Protein AF-A0A6H1ZN27-F1 (afdb_monomer_lite)

Sequence (177 aa):
MANDGHIIIKGGKDEDADKKPKKKDIVRFFTAVDKGSSRPAFCLPSQIERYREDVGKMEKAIEMGQVQPERKLAFEQKYKQKKGRLDQLEENQDNAKKIISSDPDYWSKRREELAGEIRAATPSRRDIKKRHVNPHKIIRMEKDGLERKKQEYIIISRAMKTAGHDVDSDISFLERD

Secondary structure (DSSP, 8-state):
--------------TTTT-------GGGG--TTTTT-SS-GGG-HHHHHHHHHHHHHHHHHHHTT-S-HHHHHHHHHHHHHHHHHHHHHHHHHHHHHHHHHH-HHHHHHHHHHHHHHHHHHSPPHHHHHTT-S-HHHHHHHIIIIIHHHHHHHHHHHHHHHHTT-------SSS---

Foldseek 3Di:
DDDPDDDPPPPPPPVPPPPPPPPPDLQQLDDPVCRPPLAQCLLPVVVLVVLVVVLVVLVVCLVVVVDDPVCNVVSVVVSVVSVVVSVVSVVSLVSLLVSCVVPVPVLVVLLVVLLVVLVVLDDAPVCVVVVVDDPVSNVVSCVVCSVVSLSSNLSSQSSCVSNVHPGDNDCPSNHDD

pLDDT: mean 78.8, std 16.02, range [34.38, 92.94]

Radius of gyration: 25.35 Å; chains: 1; bounding box: 69×59×86 Å

Organism: NCBI:txid1070528

Structure (mmCIF, N/CA/C/O backbone):
data_AF-A0A6H1ZN27-F1
#
_entry.id   AF-A0A6H1ZN27-F1
#
loop_
_atom_site.group_PDB
_atom_site.id
_atom_site.type_symbol
_atom_site.label_atom_id
_atom_site.label_alt_id
_atom_site.label_comp_id
_atom_site.label_asym_id
_atom_site.label_entity_id
_atom_site.label_seq_id
_atom_site.pdbx_PDB_ins_code
_atom_site.Cartn_x
_atom_site.Cartn_y
_atom_site.Cartn_z
_atom_site.occupancy
_atom_site.B_iso_or_equiv
_atom_site.auth_seq_id
_atom_site.auth_comp_id
_atom_site.auth_asym_id
_atom_site.auth_atom_id
_atom_site.pdbx_PDB_model_num
ATOM 1 N N . MET A 1 1 ? -38.678 43.316 -50.541 1.00 45.50 1 MET A N 1
ATOM 2 C CA . MET A 1 1 ? -38.469 41.874 -50.300 1.00 45.50 1 MET A CA 1
ATOM 3 C C . MET A 1 1 ? -36.977 41.604 -50.332 1.00 45.50 1 MET A C 1
ATOM 5 O O . MET A 1 1 ? -36.397 41.818 -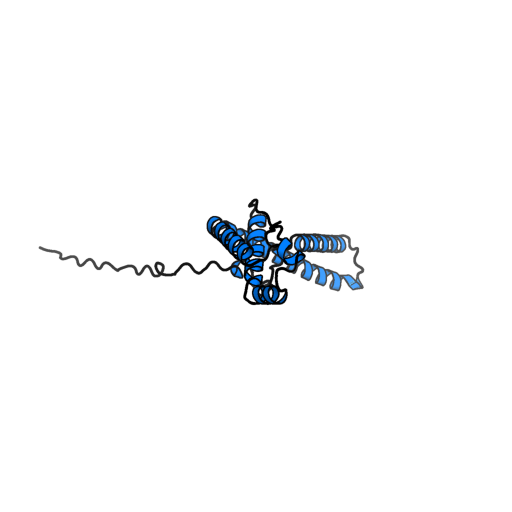51.384 1.00 45.50 1 MET A O 1
ATOM 9 N N . ALA A 1 2 ? -36.395 41.230 -49.189 1.00 42.56 2 ALA A N 1
ATOM 10 C CA . ALA A 1 2 ? -35.218 40.365 -49.008 1.00 42.56 2 ALA A CA 1
ATOM 11 C C . ALA A 1 2 ? -34.739 40.548 -47.555 1.00 42.56 2 ALA A C 1
ATOM 13 O O . ALA A 1 2 ? -34.205 41.594 -47.198 1.00 42.56 2 ALA A O 1
ATOM 14 N N . ASN A 1 3 ? -35.029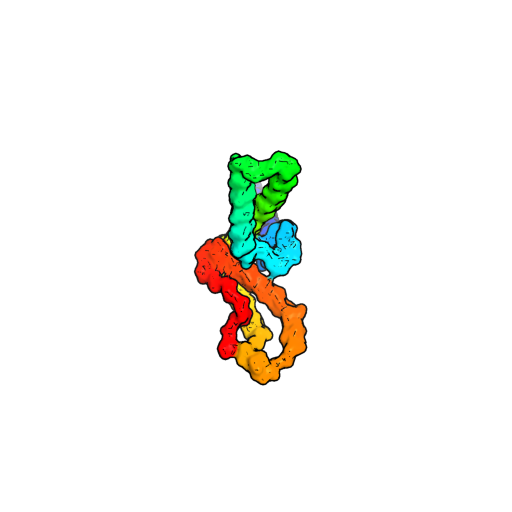 39.558 -46.708 1.00 39.94 3 ASN A N 1
ATOM 15 C CA . ASN A 1 3 ? -34.461 39.427 -45.369 1.00 39.94 3 ASN A CA 1
ATOM 16 C C . ASN A 1 3 ? -33.047 38.861 -45.522 1.00 39.94 3 ASN A C 1
ATOM 18 O O . ASN A 1 3 ? -32.922 37.671 -45.803 1.00 39.94 3 ASN A O 1
ATOM 22 N N . ASP A 1 4 ? -32.009 39.665 -45.304 1.00 40.91 4 ASP A N 1
ATOM 23 C CA . ASP A 1 4 ? -30.647 39.142 -45.160 1.00 40.91 4 ASP A CA 1
ATOM 24 C C . ASP A 1 4 ? -30.385 38.827 -43.686 1.00 40.91 4 ASP A C 1
ATOM 26 O O . ASP A 1 4 ? -29.910 39.643 -42.893 1.00 40.91 4 ASP A O 1
ATOM 30 N N . GLY A 1 5 ? -30.780 37.612 -43.302 1.00 37.88 5 GLY A N 1
ATOM 31 C CA . GLY A 1 5 ? -30.532 37.051 -41.983 1.00 37.88 5 GLY A CA 1
ATOM 32 C C . GLY A 1 5 ? -29.034 36.899 -41.734 1.00 37.88 5 GLY A C 1
ATOM 33 O O . GLY A 1 5 ? -28.388 36.008 -42.276 1.00 37.88 5 GLY A O 1
ATOM 34 N N . HIS A 1 6 ? -28.480 37.750 -40.877 1.00 39.72 6 HIS A N 1
ATOM 35 C CA . HIS A 1 6 ? -27.146 37.546 -40.326 1.00 39.72 6 HIS A CA 1
ATOM 36 C C . HIS A 1 6 ? -27.198 36.425 -39.282 1.00 39.72 6 HIS A C 1
ATOM 38 O O . HIS A 1 6 ? -27.631 36.627 -38.147 1.00 39.72 6 HIS A O 1
ATOM 44 N N . ILE A 1 7 ? -26.750 35.228 -39.663 1.00 45.47 7 ILE A N 1
ATOM 45 C CA . ILE A 1 7 ? -26.486 34.139 -38.721 1.00 45.47 7 ILE A CA 1
ATOM 46 C C . ILE A 1 7 ? -25.132 34.423 -38.066 1.00 45.47 7 ILE A C 1
ATOM 48 O O . ILE A 1 7 ? -24.077 34.181 -38.647 1.00 45.47 7 ILE A O 1
ATOM 52 N N . ILE A 1 8 ? -25.154 34.930 -36.834 1.00 49.16 8 ILE A N 1
ATOM 53 C CA . ILE A 1 8 ? -23.968 34.949 -35.975 1.00 49.16 8 ILE A CA 1
ATOM 54 C C . ILE A 1 8 ? -23.807 33.534 -35.422 1.00 49.16 8 ILE A C 1
ATOM 56 O O . ILE A 1 8 ? -24.457 33.155 -34.447 1.00 49.16 8 ILE A O 1
ATOM 60 N N . ILE A 1 9 ? -22.933 32.740 -36.039 1.00 48.06 9 ILE A N 1
ATOM 61 C CA . ILE A 1 9 ? -22.448 31.506 -35.422 1.00 48.06 9 ILE A CA 1
ATOM 62 C C . ILE A 1 9 ? -21.536 31.945 -34.274 1.00 48.06 9 ILE A C 1
ATOM 64 O O . ILE A 1 9 ? -20.373 32.288 -34.480 1.00 48.06 9 ILE A O 1
ATOM 68 N N . LYS A 1 10 ? -22.074 31.978 -33.048 1.00 41.38 10 LYS A N 1
ATOM 69 C CA . LYS A 1 10 ? -21.245 31.958 -31.840 1.00 41.38 10 LYS A CA 1
ATOM 70 C C . LYS A 1 10 ? -20.442 30.665 -31.909 1.00 41.38 10 LYS A C 1
ATOM 72 O O . LYS A 1 10 ? -20.968 29.602 -31.595 1.00 41.38 10 LYS A O 1
ATOM 77 N N . GLY A 1 11 ? -19.192 30.763 -32.353 1.00 36.81 11 GLY A N 1
ATOM 78 C CA . GLY A 1 11 ? -18.205 29.719 -32.141 1.00 36.81 11 GLY A CA 1
ATOM 79 C C . GLY A 1 11 ? -18.158 29.457 -30.644 1.00 36.81 11 GLY A C 1
ATOM 80 O O . GLY A 1 11 ? -17.644 30.280 -29.884 1.00 36.81 11 GLY A O 1
ATOM 81 N N . GLY A 1 12 ? -18.789 28.362 -30.226 1.00 34.38 12 GLY A N 1
ATOM 82 C CA . GLY A 1 12 ? -18.615 27.817 -28.897 1.00 34.38 12 GLY A CA 1
ATOM 83 C C . GLY A 1 12 ? -17.125 27.594 -28.731 1.00 34.38 12 GLY A C 1
ATOM 84 O O . GLY A 1 12 ? -16.524 26.800 -29.450 1.00 34.38 12 GLY A O 1
ATOM 85 N N . LYS A 1 13 ? -16.507 28.368 -27.843 1.00 38.50 13 LYS A N 1
ATOM 86 C CA . LYS A 1 13 ? -15.212 27.991 -27.308 1.00 38.50 13 LYS A CA 1
ATOM 87 C C . LYS A 1 13 ? -15.465 26.723 -26.506 1.00 38.50 13 LYS A C 1
ATOM 89 O O . LYS A 1 13 ? -15.884 26.799 -25.355 1.00 38.50 13 LYS A O 1
ATOM 94 N N . ASP A 1 14 ? -15.243 25.575 -27.130 1.00 39.16 14 ASP A N 1
ATOM 95 C CA . ASP A 1 14 ? -14.951 24.348 -26.405 1.00 39.16 14 ASP A CA 1
ATOM 96 C C . ASP A 1 14 ? -13.613 24.575 -25.684 1.00 39.16 14 ASP A C 1
ATOM 98 O O . 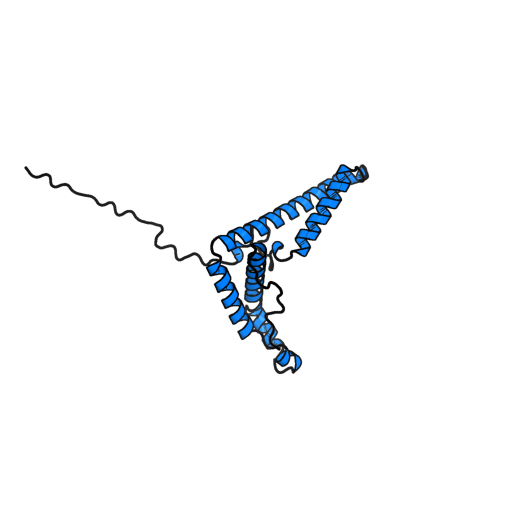ASP A 1 14 ? -12.539 24.239 -26.178 1.00 39.16 14 ASP A O 1
ATOM 102 N N . GLU A 1 15 ? -13.668 25.202 -24.505 1.00 41.62 15 GLU A N 1
ATOM 103 C CA . GLU A 1 15 ? -12.515 25.442 -23.619 1.00 41.62 15 GLU A CA 1
ATOM 104 C C . GLU A 1 15 ? -11.931 24.141 -23.024 1.00 41.62 15 GLU A C 1
ATOM 106 O O . GLU A 1 15 ? -11.044 24.175 -22.167 1.00 41.62 15 GLU A O 1
ATOM 111 N N . ASP A 1 16 ? -12.378 22.976 -23.498 1.00 42.47 16 ASP A N 1
ATOM 112 C CA . ASP A 1 16 ? -11.990 21.666 -22.981 1.00 42.47 16 ASP A CA 1
ATOM 113 C C . ASP A 1 16 ? -11.245 20.768 -23.984 1.00 42.47 16 ASP A C 1
ATOM 115 O O . ASP A 1 16 ? -10.815 19.679 -23.606 1.00 42.47 16 ASP A O 1
ATOM 119 N N . ALA A 1 17 ? -10.994 21.219 -25.219 1.00 39.78 17 ALA A N 1
ATOM 120 C CA . ALA A 1 17 ? -10.330 20.390 -26.236 1.00 39.78 17 ALA A CA 1
ATOM 121 C C . ALA A 1 17 ? -8.789 20.325 -26.125 1.00 39.78 17 ALA A C 1
ATOM 123 O O . ALA A 1 17 ? -8.177 19.438 -26.715 1.00 39.78 17 ALA A O 1
ATOM 124 N N . ASP A 1 18 ? -8.151 21.208 -25.344 1.00 38.69 18 ASP A N 1
ATOM 125 C CA . ASP A 1 18 ? -6.680 21.354 -25.321 1.00 38.69 18 ASP A CA 1
ATOM 126 C C . ASP A 1 18 ? -6.023 21.050 -23.962 1.00 38.69 18 ASP A C 1
ATOM 128 O O . ASP A 1 18 ? -4.845 21.334 -23.711 1.00 38.69 18 ASP A O 1
ATOM 132 N N . LYS A 1 19 ? -6.758 20.413 -23.043 1.00 44.16 19 LYS A N 1
ATOM 133 C CA . LYS A 1 19 ? -6.135 19.843 -21.845 1.00 44.16 19 LYS A CA 1
ATOM 134 C C . LYS A 1 19 ? -5.443 18.549 -22.252 1.00 44.16 19 LYS A C 1
ATOM 136 O O . LYS A 1 19 ? -6.037 17.476 -22.162 1.00 44.16 19 LYS A O 1
ATOM 141 N N . LYS A 1 20 ? -4.162 18.648 -22.648 1.00 38.97 20 LYS A N 1
ATOM 142 C CA . LYS A 1 20 ? -3.237 17.498 -22.709 1.00 38.97 20 LYS A CA 1
ATOM 143 C C . LYS A 1 20 ? -3.572 16.566 -21.542 1.00 38.97 20 LYS A C 1
ATOM 145 O O . LYS A 1 20 ? -3.641 17.074 -20.414 1.00 38.97 20 LYS A O 1
ATOM 150 N N . PRO A 1 21 ? -3.800 15.258 -21.769 1.00 42.81 21 PRO A N 1
ATOM 151 C CA . PRO A 1 21 ? -4.231 14.359 -20.710 1.00 42.81 21 PRO A CA 1
ATOM 152 C C . PRO A 1 21 ? -3.256 14.514 -19.549 1.00 42.81 21 PRO A C 1
ATOM 154 O O . PRO A 1 21 ? -2.063 14.237 -19.690 1.00 42.81 21 PRO A O 1
ATOM 157 N N . LYS A 1 22 ? -3.742 15.061 -18.421 1.00 54.84 22 LYS A N 1
ATOM 158 C CA . LYS A 1 22 ? -2.919 15.250 -17.223 1.00 54.84 22 LYS A CA 1
ATOM 159 C C . LYS A 1 22 ? -2.330 13.885 -16.923 1.00 54.84 22 LYS A C 1
ATOM 161 O O . LYS A 1 22 ? -3.113 12.987 -16.595 1.00 54.84 22 LYS A O 1
ATOM 166 N N . LYS A 1 23 ? -1.002 13.737 -17.064 1.00 55.12 23 LYS A N 1
ATOM 167 C CA . LYS A 1 23 ? -0.293 12.474 -16.818 1.00 55.12 23 LYS A CA 1
ATOM 168 C C . LYS A 1 23 ? -0.897 11.840 -15.568 1.00 55.12 23 LYS A C 1
ATOM 170 O O . LYS A 1 23 ? -1.008 12.487 -14.520 1.00 55.12 23 LYS A O 1
ATOM 175 N N . LYS A 1 24 ? -1.436 10.634 -15.730 1.00 64.88 24 LYS A N 1
ATOM 176 C CA . LYS A 1 24 ? -1.990 9.872 -14.616 1.00 64.88 24 LYS A CA 1
ATOM 177 C C . LYS A 1 24 ? -0.788 9.458 -13.776 1.00 64.88 24 LYS A C 1
ATOM 179 O O . LYS A 1 24 ? -0.010 8.607 -14.187 1.00 64.88 24 LYS A O 1
ATOM 184 N N . ASP A 1 25 ? -0.593 10.187 -12.685 1.00 74.25 25 ASP A N 1
ATOM 185 C CA . ASP A 1 25 ? 0.526 10.037 -11.761 1.00 74.25 25 ASP A CA 1
ATOM 186 C C . ASP A 1 25 ? 0.112 9.122 -10.608 1.00 74.25 25 ASP A C 1
ATOM 188 O O . ASP A 1 25 ? -1.038 9.162 -10.156 1.00 74.25 25 ASP A O 1
ATOM 192 N N . ILE A 1 26 ? 1.053 8.331 -10.101 1.00 77.25 26 ILE A N 1
ATOM 193 C CA . ILE A 1 26 ? 0.839 7.484 -8.933 1.00 77.25 26 ILE A CA 1
ATOM 194 C C . ILE A 1 26 ? 0.517 8.266 -7.668 1.00 77.25 26 ILE A C 1
ATOM 196 O O . ILE A 1 26 ? -0.103 7.719 -6.762 1.00 77.25 26 ILE A O 1
ATOM 200 N N . VAL A 1 27 ? 0.841 9.561 -7.618 1.00 80.38 27 VAL A N 1
ATOM 201 C CA . VAL A 1 27 ? 0.418 10.444 -6.521 1.00 80.38 27 VAL A CA 1
ATOM 202 C C . VAL A 1 27 ? -1.109 10.427 -6.337 1.00 80.38 27 VAL A C 1
ATOM 204 O O . VAL A 1 27 ? -1.592 10.643 -5.229 1.00 80.38 27 VAL A O 1
ATOM 207 N N . ARG A 1 28 ? -1.886 10.094 -7.380 1.00 80.50 28 ARG A N 1
ATOM 208 C CA . ARG A 1 28 ? -3.350 9.960 -7.286 1.00 80.50 28 ARG A CA 1
ATOM 209 C C . ARG A 1 28 ? -3.794 8.835 -6.349 1.00 80.50 28 ARG A C 1
ATOM 211 O O . ARG A 1 28 ? -4.852 8.967 -5.743 1.00 80.50 28 ARG A O 1
ATOM 218 N N . PHE A 1 29 ? -2.997 7.775 -6.186 1.00 79.88 29 PHE A N 1
ATOM 219 C CA . PHE A 1 29 ? -3.303 6.680 -5.255 1.00 79.88 29 PHE A CA 1
ATOM 220 C C . PHE A 1 29 ? -3.259 7.121 -3.786 1.00 79.88 29 PHE A C 1
ATOM 222 O O . PHE A 1 29 ? -3.803 6.434 -2.925 1.00 79.88 29 PHE A O 1
ATOM 229 N N . PHE A 1 30 ? -2.637 8.264 -3.492 1.00 78.75 30 PHE A N 1
ATOM 230 C CA . PHE A 1 30 ? -2.482 8.781 -2.142 1.00 78.75 30 PHE A CA 1
ATOM 231 C C . PHE A 1 30 ? -3.560 9.819 -1.831 1.00 78.75 30 PHE A C 1
ATOM 233 O O . PHE A 1 30 ? -3.672 10.854 -2.496 1.00 78.75 30 PHE A O 1
ATOM 240 N N . THR A 1 31 ? -4.309 9.592 -0.757 1.00 77.19 31 THR A N 1
ATOM 241 C CA . THR A 1 31 ? -5.089 10.664 -0.129 1.00 77.19 31 THR A CA 1
ATOM 242 C C . THR A 1 31 ? -4.158 11.617 0.616 1.00 77.19 31 THR A C 1
ATOM 244 O O . THR A 1 31 ? -2.975 11.332 0.807 1.00 77.19 31 THR A O 1
ATOM 247 N N . ALA A 1 32 ? -4.685 12.762 1.062 1.00 71.19 32 ALA A N 1
ATOM 248 C CA . ALA A 1 32 ? -3.909 13.767 1.791 1.00 71.19 32 ALA A CA 1
ATOM 249 C C . ALA A 1 32 ? -3.118 13.201 2.985 1.00 71.19 32 ALA A C 1
ATOM 251 O O . ALA A 1 32 ? -2.053 13.724 3.293 1.00 71.19 32 ALA A O 1
ATOM 252 N N . VAL A 1 33 ? -3.613 12.128 3.604 1.00 67.88 33 VAL A N 1
ATOM 253 C CA . VAL A 1 33 ? -3.021 11.504 4.791 1.00 67.88 33 VAL A CA 1
ATOM 254 C C . VAL A 1 33 ? -1.783 10.664 4.465 1.00 67.88 33 VAL A C 1
ATOM 256 O O . VAL A 1 33 ? -0.820 10.688 5.223 1.00 67.88 33 VAL A O 1
ATOM 259 N N . ASP A 1 34 ? -1.782 9.938 3.344 1.00 72.00 34 ASP A N 1
ATOM 260 C CA . ASP A 1 34 ? -0.647 9.086 2.951 1.00 72.00 34 ASP A CA 1
ATOM 261 C C . ASP A 1 34 ? 0.307 9.797 1.962 1.00 72.00 34 ASP A C 1
ATOM 263 O O . ASP A 1 34 ? 1.338 9.234 1.581 1.00 72.00 34 ASP A O 1
ATOM 267 N N . LYS A 1 35 ? 0.007 11.043 1.552 1.00 68.44 35 LYS A N 1
ATOM 268 C CA . LYS A 1 35 ? 0.890 11.860 0.699 1.00 68.44 35 LYS A CA 1
ATOM 269 C C . LYS A 1 35 ? 2.280 11.985 1.330 1.00 68.44 35 LYS A C 1
ATOM 271 O O . LYS A 1 35 ? 2.428 12.465 2.447 1.00 68.44 35 LYS A O 1
ATOM 276 N N . GLY A 1 36 ? 3.305 11.589 0.576 1.00 66.50 36 GLY A N 1
ATOM 277 C CA . GLY A 1 36 ? 4.702 11.597 1.025 1.00 66.50 36 GLY A CA 1
ATOM 278 C C . GLY A 1 36 ? 5.196 10.258 1.578 1.00 66.50 36 GLY A C 1
ATOM 279 O O . GLY A 1 36 ? 6.402 10.099 1.758 1.00 66.50 36 GLY A O 1
ATOM 280 N N . SER A 1 37 ? 4.314 9.271 1.780 1.00 73.94 37 SER A N 1
ATOM 281 C CA . SER A 1 37 ? 4.755 7.902 2.051 1.00 73.94 37 SER A CA 1
ATOM 282 C C . SER A 1 37 ? 5.366 7.276 0.797 1.00 73.94 37 SER A C 1
ATOM 284 O O . SER A 1 37 ? 4.813 7.379 -0.298 1.00 73.94 37 SER A O 1
ATOM 286 N N . SER A 1 38 ? 6.484 6.564 0.955 1.00 72.69 38 SER A N 1
ATOM 287 C CA . SER A 1 38 ? 7.096 5.788 -0.134 1.00 72.69 38 SER A CA 1
ATOM 288 C C . SER A 1 38 ? 6.219 4.615 -0.581 1.00 72.69 38 SER A C 1
ATOM 290 O O . SER A 1 38 ? 6.316 4.159 -1.720 1.00 72.69 38 SER A O 1
ATOM 292 N N . ARG A 1 39 ? 5.355 4.122 0.316 1.00 77.44 39 ARG A N 1
ATOM 293 C CA . ARG A 1 39 ? 4.321 3.122 0.039 1.00 77.44 39 ARG A CA 1
ATOM 294 C C . ARG A 1 39 ? 3.070 3.466 0.850 1.00 77.44 39 ARG A C 1
ATOM 296 O O . ARG A 1 39 ? 3.148 3.485 2.081 1.00 77.44 39 ARG A O 1
ATOM 303 N N . PRO A 1 40 ? 1.928 3.746 0.210 1.00 75.88 40 PRO A N 1
ATOM 304 C CA . PRO A 1 40 ? 0.688 3.980 0.931 1.00 75.88 40 PRO A CA 1
ATOM 305 C C . PRO A 1 40 ? 0.308 2.719 1.706 1.00 75.88 40 PRO A C 1
ATOM 307 O O . PRO A 1 40 ? 0.611 1.599 1.286 1.00 75.88 40 PRO A O 1
ATOM 310 N N . ALA A 1 41 ? -0.325 2.886 2.859 1.00 75.38 41 ALA A N 1
ATOM 311 C CA . ALA A 1 41 ? -0.472 1.786 3.807 1.00 75.38 41 ALA A CA 1
ATOM 312 C C . ALA A 1 41 ? -1.421 0.676 3.305 1.00 75.38 41 ALA A C 1
ATOM 314 O O . ALA A 1 41 ? -1.263 -0.479 3.698 1.00 75.38 41 ALA A O 1
ATOM 315 N N . PHE A 1 42 ? -2.296 0.964 2.329 1.00 80.62 42 PHE A N 1
ATOM 316 C CA . PHE A 1 42 ? -3.079 -0.068 1.631 1.00 80.62 42 PHE A CA 1
ATOM 317 C C . PHE A 1 42 ? -2.214 -1.075 0.853 1.00 80.62 42 PHE A C 1
ATOM 319 O O . PHE A 1 42 ? -2.640 -2.200 0.600 1.00 80.62 42 PHE A O 1
ATOM 326 N N . CYS A 1 43 ? -0.979 -0.713 0.488 1.00 80.38 43 CYS A N 1
ATOM 327 C CA . CYS A 1 43 ? -0.048 -1.635 -0.164 1.00 80.38 43 CYS A CA 1
ATOM 328 C C . CYS A 1 43 ? 0.446 -2.747 0.776 1.00 80.38 43 CYS A C 1
ATOM 330 O O . CYS A 1 43 ? 1.142 -3.656 0.318 1.00 80.38 43 CYS A O 1
ATOM 332 N N . LEU A 1 44 ? 0.109 -2.684 2.069 1.00 81.44 44 LEU A N 1
ATOM 333 C CA . LEU A 1 44 ? 0.482 -3.646 3.101 1.00 81.44 44 LEU A CA 1
ATOM 334 C C . LEU A 1 44 ? -0.788 -4.293 3.691 1.00 81.44 44 LEU A C 1
ATOM 336 O O . LEU A 1 44 ? -1.251 -3.866 4.748 1.00 81.44 44 LEU A O 1
ATOM 340 N N . PRO A 1 45 ? -1.351 -5.344 3.055 1.00 74.44 45 PRO A N 1
ATOM 341 C CA . PRO A 1 45 ? -2.609 -5.965 3.492 1.00 74.44 45 PRO A CA 1
ATOM 342 C C . PRO A 1 45 ? -2.590 -6.422 4.956 1.00 74.44 45 PRO A C 1
ATOM 344 O O . PRO A 1 45 ? -3.536 -6.182 5.702 1.00 74.44 45 PRO A O 1
ATOM 347 N N . SER A 1 46 ? -1.454 -6.965 5.402 1.00 81.25 46 SER A N 1
ATOM 348 C CA . SER A 1 46 ? -1.254 -7.399 6.787 1.00 81.25 46 SER A CA 1
ATOM 349 C C . SER A 1 46 ? -1.337 -6.259 7.804 1.00 81.25 46 SER A C 1
ATOM 351 O O . SER A 1 46 ? -1.612 -6.508 8.974 1.00 81.25 46 SER A O 1
ATOM 353 N N . GLN A 1 47 ? -1.100 -5.006 7.401 1.00 78.88 47 GLN A N 1
ATOM 354 C CA . GLN A 1 47 ? -1.296 -3.864 8.290 1.00 78.88 47 GLN A CA 1
ATOM 355 C C . GLN A 1 47 ? -2.780 -3.574 8.485 1.00 78.88 47 GLN A C 1
ATOM 357 O O . GLN A 1 47 ? -3.199 -3.427 9.629 1.00 78.88 47 GLN A O 1
ATOM 362 N N . ILE A 1 48 ? -3.572 -3.539 7.410 1.00 83.25 48 ILE A N 1
ATOM 363 C CA . ILE A 1 48 ? -5.022 -3.304 7.504 1.00 83.25 48 ILE A CA 1
ATOM 364 C C . ILE A 1 48 ? -5.675 -4.382 8.372 1.00 83.25 48 ILE A C 1
ATOM 366 O O . ILE A 1 48 ? -6.420 -4.054 9.292 1.00 83.25 48 ILE A O 1
ATOM 370 N N . GLU A 1 49 ? -5.335 -5.653 8.149 1.00 86.75 49 GLU A N 1
ATOM 371 C CA . GLU A 1 49 ? -5.846 -6.771 8.952 1.00 86.75 49 GLU A CA 1
ATOM 372 C C . GLU A 1 49 ? -5.491 -6.628 10.436 1.00 86.75 49 GLU A C 1
ATOM 374 O O . GLU A 1 49 ? -6.369 -6.735 11.289 1.00 86.75 49 GLU A O 1
ATOM 379 N N . ARG A 1 50 ? -4.238 -6.280 10.760 1.00 87.38 50 ARG A N 1
ATOM 380 C CA . ARG A 1 50 ? -3.821 -6.017 12.149 1.00 87.38 50 ARG A CA 1
ATOM 381 C C . ARG A 1 50 ? -4.596 -4.867 12.780 1.00 87.38 50 ARG A C 1
ATOM 383 O O . ARG A 1 50 ? -4.989 -4.969 13.938 1.00 87.38 50 ARG A O 1
ATOM 390 N N . TYR A 1 51 ? -4.816 -3.775 12.047 1.00 87.38 51 TYR A N 1
ATOM 391 C CA . TYR A 1 51 ? -5.622 -2.658 12.544 1.00 87.38 51 TYR A CA 1
ATOM 392 C C . TYR A 1 51 ? -7.073 -3.081 12.776 1.00 87.38 51 TYR A C 1
ATOM 394 O O . TYR A 1 51 ? -7.633 -2.736 13.815 1.00 87.38 51 TYR A O 1
ATOM 402 N N . ARG A 1 52 ? -7.658 -3.867 11.868 1.00 90.31 52 ARG A N 1
ATOM 403 C CA . ARG A 1 52 ? -9.017 -4.400 12.002 1.00 90.31 52 ARG A CA 1
ATOM 404 C C . ARG A 1 52 ? -9.151 -5.308 13.224 1.00 90.31 52 ARG A C 1
ATOM 406 O O . ARG A 1 52 ? -10.078 -5.141 14.012 1.00 90.31 52 ARG A O 1
ATOM 413 N N . GLU A 1 53 ? -8.201 -6.218 13.430 1.00 92.31 53 GLU A N 1
ATOM 414 C CA . GLU A 1 53 ? -8.164 -7.077 14.616 1.00 92.31 53 GLU A CA 1
ATOM 415 C C . GLU A 1 53 ? -7.998 -6.282 15.912 1.00 92.31 53 GLU A C 1
ATOM 417 O O . GLU A 1 53 ? -8.704 -6.537 16.887 1.00 92.31 53 GLU A O 1
ATOM 422 N N . ASP A 1 54 ? -7.065 -5.330 15.940 1.00 90.62 54 ASP A N 1
ATOM 423 C CA . ASP A 1 54 ? -6.801 -4.506 17.117 1.00 90.62 54 ASP A CA 1
ATOM 424 C C . ASP A 1 54 ? -8.018 -3.656 17.486 1.00 90.62 54 ASP A C 1
ATOM 426 O O . ASP A 1 54 ? -8.402 -3.610 18.654 1.00 90.62 54 ASP A O 1
ATOM 430 N N . VAL A 1 55 ? -8.638 -2.998 16.503 1.00 92.88 55 VAL A N 1
ATOM 431 C CA . VAL A 1 55 ? -9.850 -2.195 16.710 1.00 92.88 55 VAL A CA 1
ATOM 432 C C . VAL A 1 55 ? -10.989 -3.082 17.204 1.00 92.88 55 VAL A C 1
ATOM 434 O O . VAL A 1 55 ? -11.609 -2.734 18.204 1.00 92.88 55 VAL A O 1
ATOM 437 N N . GLY A 1 56 ? -11.199 -4.257 16.602 1.00 92.56 56 GLY A N 1
ATOM 438 C CA . GLY A 1 5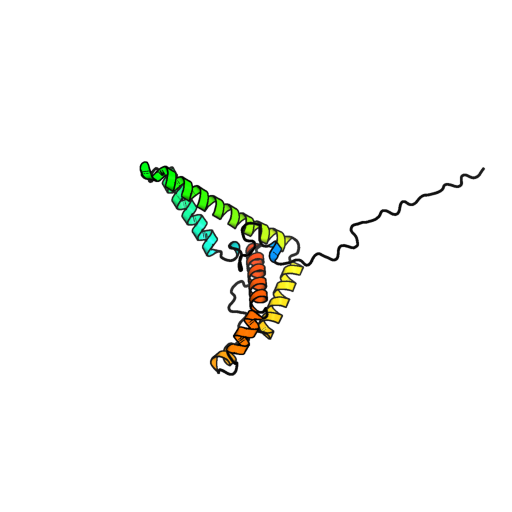6 ? -12.233 -5.199 17.038 1.00 92.56 56 GLY A CA 1
ATOM 439 C C . GLY A 1 56 ? -11.999 -5.758 18.447 1.00 92.56 56 GLY A C 1
ATOM 440 O O . GLY A 1 56 ? -12.942 -5.905 19.222 1.00 92.56 56 GLY A O 1
ATOM 441 N N . LYS A 1 57 ? -10.743 -6.028 18.833 1.00 92.81 57 LYS A N 1
ATOM 442 C CA . LYS A 1 57 ? -10.387 -6.419 20.211 1.00 92.81 57 LYS A CA 1
ATOM 443 C C . LYS A 1 57 ? -10.683 -5.294 21.202 1.00 92.81 57 LYS A C 1
ATOM 445 O O . LYS A 1 57 ? -11.204 -5.553 22.284 1.00 92.81 57 LYS A O 1
ATOM 450 N N . MET A 1 58 ? -10.355 -4.054 20.842 1.00 91.38 58 MET A N 1
ATOM 451 C CA . MET A 1 58 ? -10.602 -2.889 21.692 1.00 91.38 58 MET A CA 1
ATOM 452 C C . MET A 1 58 ? -12.095 -2.576 21.828 1.00 91.38 58 MET A C 1
ATOM 454 O O . MET A 1 58 ? -12.547 -2.295 22.933 1.00 91.38 58 MET A O 1
ATOM 458 N N . GLU A 1 59 ? -12.859 -2.672 20.742 1.00 92.19 59 GLU A N 1
ATOM 459 C CA . GLU A 1 59 ? -14.315 -2.499 20.742 1.00 92.19 59 GLU A CA 1
ATOM 460 C C . GLU A 1 59 ? -14.985 -3.489 21.696 1.00 92.19 59 GLU A C 1
ATOM 462 O O . GLU A 1 59 ? -15.648 -3.083 22.647 1.00 92.19 59 GLU A O 1
ATOM 467 N N . LYS A 1 60 ? -14.672 -4.781 21.543 1.00 92.19 60 LYS A N 1
ATOM 468 C CA . LYS A 1 60 ? -15.162 -5.846 22.426 1.00 92.19 60 LYS A CA 1
ATOM 469 C C . LYS A 1 60 ? -14.787 -5.625 23.893 1.00 92.19 60 LYS A C 1
ATOM 471 O O . LYS A 1 60 ? -15.599 -5.873 24.780 1.00 92.19 60 LYS A O 1
ATOM 476 N N . ALA A 1 61 ? -13.569 -5.160 24.172 1.00 89.25 61 ALA A N 1
ATOM 477 C CA . ALA A 1 61 ? -13.129 -4.882 25.541 1.00 89.25 61 ALA A CA 1
ATOM 478 C C . ALA A 1 61 ? -13.913 -3.725 26.190 1.00 89.25 61 ALA A C 1
ATOM 480 O O . ALA A 1 61 ? -14.183 -3.771 27.393 1.00 89.25 61 ALA A O 1
ATOM 481 N N . ILE A 1 62 ? -14.288 -2.707 25.405 1.00 88.19 62 ILE A N 1
ATOM 482 C CA . ILE A 1 62 ? -15.136 -1.592 25.853 1.00 88.19 62 ILE A CA 1
ATOM 483 C C . ILE A 1 62 ? -16.566 -2.082 26.101 1.00 88.19 62 ILE A C 1
ATOM 485 O O . ILE A 1 62 ? -17.113 -1.813 27.170 1.00 88.19 62 ILE A O 1
ATOM 489 N N . GLU A 1 63 ? -17.146 -2.829 25.158 1.00 89.75 63 GLU A N 1
ATOM 490 C CA . GLU A 1 63 ? -18.514 -3.361 25.248 1.00 89.75 63 GLU A CA 1
ATOM 491 C C . GLU A 1 63 ? -18.699 -4.303 26.441 1.00 89.75 63 GLU A C 1
ATOM 493 O O . GLU A 1 63 ? -19.672 -4.189 27.182 1.00 89.75 63 GLU A O 1
ATOM 498 N N . MET A 1 64 ? -17.736 -5.199 26.676 1.00 91.00 64 MET A N 1
ATOM 499 C CA . MET A 1 64 ? -17.773 -6.144 27.796 1.00 91.00 64 MET A CA 1
ATOM 500 C C . MET A 1 64 ? -17.403 -5.512 29.147 1.00 91.00 64 MET A C 1
ATOM 502 O O . MET A 1 64 ? -17.363 -6.217 30.154 1.00 91.00 64 MET A O 1
ATOM 506 N N . GLY A 1 65 ? -17.076 -4.215 29.195 1.00 85.75 65 GLY A N 1
ATOM 507 C CA . GLY A 1 65 ? -16.681 -3.543 30.436 1.00 85.75 65 GLY A CA 1
ATOM 508 C C . GLY A 1 65 ? -15.402 -4.106 31.068 1.00 85.75 65 GLY A C 1
ATOM 509 O O . GLY A 1 65 ? -15.195 -3.966 32.269 1.00 85.75 65 GLY A O 1
ATOM 510 N N . GLN A 1 66 ? -14.528 -4.737 30.276 1.00 88.25 66 GLN A N 1
ATOM 511 C CA . GLN A 1 66 ? -13.287 -5.365 30.755 1.00 88.25 66 GLN A CA 1
ATOM 512 C C . GLN A 1 66 ? -12.176 -4.350 31.066 1.00 88.25 66 GLN A C 1
ATOM 514 O O . GLN A 1 66 ? -11.105 -4.711 31.556 1.00 88.25 66 GLN A O 1
ATOM 519 N N . VAL A 1 67 ? -12.408 -3.071 30.769 1.00 84.69 67 VAL A N 1
ATOM 520 C CA . VAL A 1 67 ? -11.456 -1.991 31.019 1.00 84.69 67 VAL A CA 1
ATOM 521 C C . VAL A 1 67 ? -11.686 -1.416 32.413 1.00 84.69 67 VAL A C 1
ATOM 523 O O . VAL A 1 67 ? -12.782 -0.962 32.735 1.00 84.69 67 VAL A O 1
ATOM 526 N N . GLN A 1 68 ? -10.627 -1.385 33.225 1.00 84.62 68 GLN A N 1
ATOM 527 C CA . GLN A 1 68 ? -10.658 -0.755 34.546 1.00 84.62 68 GLN A CA 1
ATOM 528 C C . GLN A 1 68 ? -11.154 0.703 34.450 1.00 84.62 68 GLN A C 1
ATOM 530 O O . GLN A 1 68 ? -10.686 1.428 33.562 1.00 84.62 68 GLN A O 1
ATOM 535 N N . PRO A 1 69 ? -12.031 1.171 35.363 1.00 81.88 69 PRO A N 1
ATOM 536 C CA . PRO A 1 69 ? -12.639 2.504 35.287 1.00 81.88 69 PRO A CA 1
ATOM 537 C C . PRO A 1 69 ? -11.622 3.642 35.132 1.00 81.88 69 PRO A C 1
ATOM 539 O O . PRO A 1 69 ? -11.794 4.515 34.286 1.00 81.88 69 PRO A O 1
ATOM 542 N N . GLU A 1 70 ? -10.514 3.576 35.871 1.00 86.50 70 GLU A N 1
ATOM 543 C CA . GLU A 1 70 ? -9.427 4.568 35.857 1.00 86.50 70 GLU A CA 1
ATOM 544 C C . GLU A 1 70 ? -8.738 4.701 34.490 1.00 86.50 70 GLU A C 1
ATOM 546 O O . GLU A 1 70 ? -8.209 5.755 34.144 1.00 86.50 70 GLU A O 1
ATOM 551 N N . ARG A 1 71 ? -8.742 3.630 33.686 1.00 86.56 71 ARG A N 1
ATOM 552 C CA . ARG A 1 71 ? -8.078 3.572 32.374 1.00 86.56 71 ARG A CA 1
ATOM 553 C C . ARG A 1 71 ? -9.052 3.689 31.208 1.00 86.56 71 ARG A C 1
ATOM 555 O O . ARG A 1 71 ? -8.607 3.780 30.063 1.00 86.56 71 ARG A O 1
ATOM 562 N N . LYS A 1 72 ? -10.360 3.698 31.479 1.00 86.81 72 LYS A N 1
ATOM 563 C CA . LYS A 1 72 ? -11.418 3.659 30.463 1.00 86.81 72 LYS A CA 1
ATOM 564 C C . LYS A 1 72 ? -11.298 4.804 29.461 1.00 86.81 72 LYS A C 1
ATOM 566 O O . LYS A 1 72 ? -11.280 4.559 28.260 1.00 86.81 72 LYS A O 1
ATOM 571 N N . LEU A 1 73 ? -11.099 6.028 29.946 1.00 87.81 73 LEU A N 1
ATOM 572 C CA . LEU A 1 73 ? -11.020 7.218 29.095 1.00 87.81 73 LEU A CA 1
ATOM 573 C C . LEU A 1 73 ? -9.797 7.189 28.159 1.00 87.81 73 LEU A C 1
ATOM 575 O O . LEU A 1 73 ? -9.917 7.451 26.962 1.00 87.81 73 LEU A O 1
ATOM 579 N N . ALA A 1 74 ? -8.632 6.783 28.671 1.00 89.12 74 ALA A N 1
ATOM 580 C CA . ALA A 1 74 ? -7.425 6.612 27.860 1.00 89.12 74 ALA A CA 1
ATOM 581 C C . ALA A 1 74 ? -7.580 5.479 26.827 1.00 89.12 74 ALA A C 1
ATOM 583 O O . ALA A 1 74 ? -7.116 5.588 25.689 1.00 89.12 74 ALA A O 1
ATOM 584 N N . PHE A 1 75 ? -8.254 4.391 27.208 1.00 90.44 75 PHE A N 1
ATOM 585 C CA . PHE A 1 75 ? -8.518 3.261 26.322 1.00 90.44 75 PHE A CA 1
ATOM 586 C C . PHE A 1 75 ? -9.478 3.635 25.184 1.00 90.44 75 PHE A C 1
ATOM 588 O O . PHE A 1 75 ? -9.193 3.335 24.025 1.00 90.44 75 PHE A O 1
ATOM 595 N N . GLU A 1 76 ? -10.562 4.353 25.486 1.00 90.00 76 GLU A N 1
ATOM 596 C CA . GLU A 1 76 ? -11.509 4.876 24.494 1.00 90.00 76 GLU A CA 1
ATOM 597 C C . GLU A 1 76 ? -10.843 5.863 23.530 1.00 90.00 76 GLU A C 1
ATOM 599 O O . GLU A 1 76 ? -11.087 5.820 22.323 1.00 90.00 76 GLU A O 1
ATOM 604 N N . GLN A 1 77 ? -9.955 6.728 24.028 1.00 92.31 77 GLN A N 1
ATOM 605 C CA . GLN A 1 77 ? -9.204 7.648 23.176 1.00 92.31 77 GLN A CA 1
ATOM 606 C C . GLN A 1 77 ? -8.279 6.893 22.211 1.00 92.31 77 GLN A C 1
ATOM 608 O O . GLN A 1 77 ? -8.236 7.203 21.019 1.00 92.31 77 GLN A O 1
ATOM 613 N N . LYS A 1 78 ? -7.587 5.857 22.699 1.00 92.38 78 LYS A N 1
ATOM 614 C CA . LYS A 1 78 ? -6.749 4.989 21.864 1.00 92.38 78 LYS A CA 1
ATOM 615 C C . LYS A 1 78 ? -7.579 4.206 20.840 1.00 92.38 78 LYS A C 1
ATOM 617 O O . LYS A 1 78 ? -7.149 4.084 19.694 1.00 92.38 78 LYS A O 1
ATOM 622 N N . TYR A 1 79 ? -8.763 3.721 21.220 1.00 92.69 79 TYR A N 1
ATOM 623 C CA . TYR A 1 79 ? -9.710 3.088 20.297 1.00 92.69 79 TYR A CA 1
ATOM 624 C C . TYR A 1 79 ? -10.114 4.057 19.181 1.00 92.69 79 TYR A C 1
ATOM 626 O O . TYR A 1 79 ? -9.954 3.721 18.011 1.00 92.69 79 TYR A O 1
ATOM 634 N N . LYS A 1 80 ? -10.528 5.288 19.516 1.00 92.50 80 LYS A N 1
ATOM 635 C CA . LYS A 1 80 ? -10.901 6.317 18.528 1.00 92.50 80 LYS A CA 1
ATOM 636 C C . LYS A 1 80 ? -9.768 6.623 17.548 1.00 92.50 80 LYS A C 1
ATOM 638 O O . LYS A 1 80 ? -10.011 6.707 16.350 1.00 92.50 80 LYS A O 1
ATOM 643 N N . GLN A 1 81 ? -8.531 6.745 18.033 1.00 91.62 81 GLN A N 1
ATOM 644 C CA . GLN A 1 81 ? -7.366 6.973 17.170 1.00 91.62 81 GLN A CA 1
ATOM 645 C C . GLN A 1 81 ? -7.107 5.795 16.225 1.00 91.62 81 GLN A C 1
ATOM 647 O O . GLN A 1 81 ? -6.897 5.999 15.030 1.00 91.62 81 GLN A O 1
ATOM 652 N N . LYS A 1 82 ? -7.125 4.559 16.744 1.00 90.88 82 LYS A N 1
ATOM 653 C CA . LYS A 1 82 ? -6.904 3.363 15.921 1.00 90.88 82 LYS A CA 1
ATOM 654 C C . LYS A 1 82 ? -8.023 3.145 14.907 1.00 90.88 82 LYS A C 1
ATOM 656 O O . LYS A 1 82 ? -7.717 2.804 13.770 1.00 90.88 82 LYS A O 1
ATOM 661 N N . LYS A 1 83 ? -9.277 3.378 15.300 1.00 92.94 83 LYS A N 1
ATOM 662 C CA . LYS A 1 83 ? -10.443 3.302 14.416 1.00 92.94 83 LYS A CA 1
ATOM 663 C C . LYS A 1 83 ? -10.365 4.351 13.313 1.00 92.94 83 LYS A C 1
ATOM 665 O O . LYS A 1 83 ? -10.376 3.985 12.152 1.00 92.94 83 LYS A 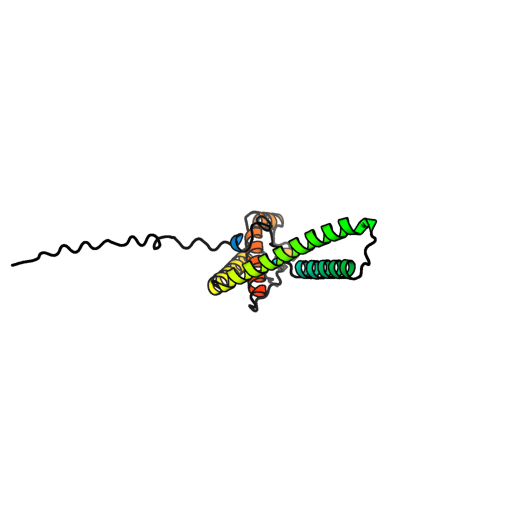O 1
ATOM 670 N N . GLY A 1 84 ? -10.114 5.615 13.663 1.00 90.44 84 GLY A N 1
ATOM 671 C CA . GLY A 1 84 ? -9.934 6.670 12.664 1.00 90.44 84 GLY A CA 1
ATOM 672 C C . GLY A 1 84 ? -8.784 6.382 11.692 1.00 90.44 84 GLY A C 1
ATOM 673 O O . GLY A 1 84 ? -8.899 6.670 10.505 1.00 90.44 84 GLY A O 1
ATOM 674 N N . ARG A 1 85 ? -7.688 5.759 12.156 1.00 87.81 85 ARG A N 1
ATOM 675 C CA . ARG A 1 85 ? -6.630 5.300 11.245 1.00 87.81 85 ARG A CA 1
ATOM 676 C C . ARG A 1 85 ? -7.107 4.159 10.346 1.00 87.81 85 ARG A C 1
ATOM 678 O O . ARG A 1 85 ? -6.786 4.197 9.167 1.00 87.81 85 ARG A O 1
ATOM 685 N N . LEU A 1 86 ? -7.835 3.169 10.866 1.00 90.00 86 LEU A N 1
ATOM 686 C CA . LEU A 1 86 ? -8.395 2.075 10.062 1.00 90.00 86 LEU A CA 1
ATOM 687 C C . LEU A 1 86 ? -9.331 2.610 8.970 1.00 90.00 86 LEU A C 1
ATOM 689 O O . LEU A 1 86 ? -9.130 2.269 7.809 1.00 90.00 86 LEU A O 1
ATOM 693 N N . ASP A 1 87 ? -10.251 3.511 9.318 1.00 89.75 87 ASP A N 1
ATOM 694 C CA . ASP A 1 87 ? -11.195 4.120 8.373 1.00 89.75 87 ASP A CA 1
ATOM 695 C C . ASP A 1 87 ? -10.450 4.826 7.224 1.00 89.75 87 ASP A C 1
ATOM 697 O O . ASP A 1 87 ? -10.768 4.647 6.051 1.00 89.75 87 ASP A O 1
ATOM 701 N N . GLN A 1 88 ? -9.378 5.563 7.542 1.00 86.38 88 GLN A N 1
ATOM 702 C CA . GLN A 1 88 ? -8.520 6.199 6.532 1.00 86.38 88 GLN A CA 1
ATOM 703 C C . GLN A 1 88 ? -7.802 5.186 5.630 1.00 86.38 88 GLN A C 1
ATOM 705 O O . GLN A 1 88 ? -7.582 5.450 4.448 1.00 86.38 88 GLN A O 1
ATOM 710 N N . LEU A 1 89 ? -7.372 4.047 6.178 1.00 86.44 89 LEU A N 1
ATOM 711 C CA . LEU A 1 89 ? -6.711 3.005 5.392 1.00 86.44 89 LEU A CA 1
ATOM 712 C C . LEU A 1 89 ? -7.680 2.351 4.408 1.00 86.44 89 LEU A C 1
ATOM 714 O O . LEU A 1 89 ? -7.307 2.122 3.256 1.00 86.44 89 LEU A O 1
ATOM 718 N N . GLU A 1 90 ? -8.904 2.081 4.855 1.00 87.56 90 GLU A N 1
ATOM 719 C CA . GLU A 1 90 ? -9.973 1.540 4.016 1.00 87.56 90 GLU A CA 1
ATOM 720 C C . GLU A 1 90 ? -10.377 2.554 2.932 1.00 87.56 90 GLU A C 1
ATOM 722 O O . GLU A 1 90 ? -10.457 2.196 1.757 1.00 87.56 90 GLU A O 1
ATOM 727 N N . GLU A 1 91 ? -10.469 3.846 3.264 1.00 87.69 91 GLU A N 1
ATOM 728 C CA . GLU A 1 91 ? -10.712 4.907 2.278 1.00 87.69 91 GLU A CA 1
ATOM 729 C C . GLU A 1 91 ? -9.600 4.988 1.214 1.00 87.69 91 GLU A C 1
ATOM 731 O O . GLU A 1 91 ? -9.876 5.129 0.018 1.00 87.69 91 GLU A O 1
ATOM 736 N N . ASN A 1 92 ? -8.331 4.851 1.613 1.00 85.38 92 ASN A N 1
ATOM 737 C CA . ASN A 1 92 ? -7.203 4.829 0.674 1.00 85.38 92 ASN A CA 1
ATOM 738 C C . ASN A 1 92 ? -7.279 3.630 -0.272 1.00 85.38 92 ASN A C 1
ATOM 740 O O . ASN A 1 92 ? -6.995 3.760 -1.467 1.00 85.38 92 ASN A O 1
ATOM 744 N N . GLN A 1 93 ? -7.665 2.473 0.263 1.00 88.00 93 GLN A N 1
ATOM 745 C CA . GLN A 1 93 ? -7.860 1.251 -0.504 1.00 88.00 93 GLN A CA 1
ATOM 746 C C . GLN A 1 93 ? -8.982 1.424 -1.542 1.00 88.00 93 GLN A C 1
ATOM 748 O O . GLN A 1 93 ? -8.794 1.102 -2.720 1.00 88.00 93 GLN A O 1
ATOM 753 N N . ASP A 1 94 ? -10.105 2.016 -1.139 1.00 89.12 94 ASP A N 1
ATOM 754 C CA . ASP A 1 94 ? -11.234 2.311 -2.021 1.00 89.12 94 ASP A CA 1
ATOM 755 C C . ASP A 1 94 ? -10.886 3.347 -3.091 1.00 89.12 94 ASP A C 1
ATOM 757 O O . ASP A 1 94 ? -11.255 3.192 -4.259 1.00 89.12 94 ASP A O 1
ATOM 761 N N . ASN A 1 95 ? -10.142 4.395 -2.734 1.00 88.44 95 ASN A N 1
ATOM 762 C CA . ASN A 1 95 ? -9.649 5.377 -3.695 1.00 88.44 95 ASN A CA 1
ATOM 763 C C . ASN A 1 95 ? -8.734 4.722 -4.740 1.00 88.44 95 ASN A C 1
ATOM 765 O O . ASN A 1 95 ? -8.900 4.945 -5.941 1.00 88.44 95 ASN A O 1
ATOM 769 N N . ALA A 1 96 ? -7.808 3.864 -4.306 1.00 88.69 96 ALA A N 1
ATOM 770 C CA . ALA A 1 96 ? -6.932 3.135 -5.214 1.00 88.69 96 ALA A CA 1
ATOM 771 C C . ALA A 1 96 ? -7.727 2.244 -6.180 1.00 88.69 96 ALA A C 1
ATOM 773 O O . ALA A 1 96 ? -7.461 2.253 -7.385 1.00 88.69 96 ALA A O 1
ATOM 774 N N . LYS A 1 97 ? -8.754 1.547 -5.676 1.00 89.62 97 LYS A N 1
ATOM 775 C CA . LYS A 1 97 ? -9.673 0.751 -6.496 1.00 89.62 97 LYS A CA 1
ATOM 776 C C . LYS A 1 97 ? -10.395 1.609 -7.536 1.00 89.62 97 LYS A C 1
ATOM 778 O O . LYS A 1 97 ? -10.363 1.273 -8.716 1.00 89.62 97 LYS A O 1
ATOM 783 N N . LYS A 1 98 ? -10.972 2.748 -7.132 1.00 90.62 98 LYS A N 1
ATOM 784 C CA . LYS A 1 98 ? -11.650 3.691 -8.043 1.00 90.62 98 LYS A CA 1
ATOM 785 C C . LYS A 1 98 ? -10.725 4.175 -9.161 1.00 90.62 98 LYS A C 1
ATOM 787 O O . LYS A 1 98 ? -11.146 4.253 -10.312 1.00 90.62 98 LYS A O 1
ATOM 792 N N . ILE A 1 99 ? -9.463 4.466 -8.846 1.00 89.12 99 ILE A N 1
ATOM 793 C CA . ILE A 1 99 ? -8.476 4.922 -9.835 1.00 89.12 99 ILE A CA 1
ATOM 794 C C . ILE A 1 99 ? -8.166 3.835 -10.861 1.00 89.12 99 ILE A C 1
ATOM 796 O O . ILE A 1 99 ? -8.153 4.142 -12.055 1.00 89.12 99 ILE A O 1
ATOM 800 N N . ILE A 1 100 ? -7.950 2.589 -10.425 1.00 90.94 100 ILE A N 1
ATOM 801 C CA . ILE A 1 100 ? -7.727 1.467 -11.348 1.00 90.94 100 ILE A CA 1
ATOM 802 C C . ILE A 1 100 ? -8.958 1.245 -12.220 1.00 90.94 100 ILE A C 1
ATOM 804 O O . ILE A 1 100 ? -8.843 1.233 -13.440 1.00 90.94 100 ILE A O 1
ATOM 808 N N . SER A 1 101 ? -10.140 1.158 -11.610 1.00 89.69 101 SER A N 1
ATOM 809 C CA . SER A 1 101 ? -11.396 0.930 -12.326 1.00 89.69 101 SER A CA 1
ATOM 810 C C . SER A 1 101 ? -11.754 2.047 -13.312 1.00 89.69 101 SER A C 1
ATOM 812 O O . SER A 1 101 ? -12.482 1.788 -14.264 1.00 89.69 101 SER A O 1
ATOM 814 N N . SER A 1 102 ? -11.246 3.270 -13.122 1.00 91.19 102 SER A N 1
ATOM 815 C CA . SER A 1 102 ? -11.483 4.379 -14.057 1.00 91.19 102 SER A CA 1
ATOM 816 C C . SER A 1 102 ? -10.750 4.238 -15.397 1.00 91.19 102 SER A C 1
ATOM 818 O O . SER A 1 102 ? -11.177 4.840 -16.378 1.00 91.19 102 SER A O 1
ATOM 820 N N . ASP A 1 103 ? -9.639 3.494 -15.440 1.00 90.06 103 ASP A N 1
ATOM 821 C CA . ASP A 1 103 ? -8.878 3.212 -16.664 1.00 90.06 103 ASP A CA 1
ATOM 822 C C . ASP A 1 103 ? -7.947 2.003 -16.456 1.00 90.06 103 ASP A C 1
ATOM 824 O O . ASP A 1 103 ? -6.740 2.171 -16.232 1.00 90.06 103 ASP A O 1
ATOM 828 N N . PRO A 1 104 ? -8.499 0.780 -16.463 1.00 89.81 104 PRO A N 1
ATOM 829 C CA . PRO A 1 104 ? -7.731 -0.427 -16.175 1.00 89.81 104 PRO A CA 1
ATOM 830 C C . PRO A 1 104 ? -6.640 -0.681 -17.224 1.00 89.81 104 PRO A C 1
ATOM 832 O O . PRO A 1 104 ? -5.537 -1.096 -16.863 1.00 89.81 104 PRO A O 1
ATOM 835 N N . ASP A 1 105 ? -6.911 -0.370 -18.494 1.00 90.69 105 ASP A N 1
ATOM 836 C CA . ASP A 1 105 ? -5.996 -0.612 -19.613 1.00 90.69 105 ASP A CA 1
ATOM 837 C C . ASP A 1 105 ? -4.727 0.235 -19.496 1.00 90.69 105 ASP A C 1
ATOM 839 O O . ASP A 1 105 ? -3.613 -0.282 -19.626 1.00 90.69 105 ASP A O 1
ATOM 843 N N . TYR A 1 106 ? -4.870 1.528 -19.181 1.00 91.50 106 TYR A N 1
ATOM 844 C CA . TYR A 1 106 ? -3.721 2.403 -18.957 1.00 91.50 106 TYR A CA 1
ATOM 845 C C . TYR A 1 106 ? -2.840 1.897 -17.817 1.00 91.50 106 TYR A C 1
ATOM 847 O O . TYR A 1 106 ? -1.617 1.844 -17.956 1.00 91.50 106 TYR A O 1
ATOM 855 N N . TRP A 1 107 ? -3.441 1.536 -16.680 1.00 90.94 107 TRP A N 1
ATOM 856 C CA . TRP A 1 107 ? -2.675 1.107 -15.511 1.00 90.94 107 TRP A CA 1
ATOM 857 C C . TRP A 1 107 ? -2.013 -0.252 -15.725 1.00 90.94 107 TRP A C 1
ATOM 859 O O . TRP A 1 107 ? -0.873 -0.432 -15.293 1.00 90.94 107 TRP A O 1
ATOM 869 N N . SER A 1 108 ? -2.667 -1.162 -16.451 1.00 91.19 108 SER A N 1
ATOM 870 C CA . SER A 1 108 ? -2.064 -2.427 -16.873 1.00 91.19 108 SER A CA 1
ATOM 871 C C . SER A 1 108 ? -0.855 -2.184 -17.777 1.00 91.19 108 SER A C 1
ATOM 873 O O . SER A 1 108 ? 0.245 -2.654 -17.482 1.00 91.19 108 SER A O 1
ATOM 875 N N . LYS A 1 109 ? -1.009 -1.349 -18.811 1.00 92.25 109 LYS A N 1
ATOM 876 C CA . LYS A 1 109 ? 0.088 -0.994 -19.719 1.00 92.25 109 LYS A CA 1
ATOM 877 C C . LYS A 1 109 ? 1.244 -0.316 -18.982 1.00 92.25 109 LYS A C 1
ATOM 879 O O . LYS A 1 109 ? 2.401 -0.687 -19.162 1.00 92.25 109 LYS A O 1
ATOM 884 N N . ARG A 1 110 ? 0.949 0.634 -18.089 1.00 91.56 110 ARG A N 1
ATOM 885 C CA . ARG A 1 110 ? 1.966 1.317 -17.276 1.00 91.56 110 ARG A CA 1
ATOM 886 C C . ARG A 1 110 ? 2.718 0.339 -16.375 1.00 91.56 110 ARG A C 1
ATOM 888 O O . ARG A 1 110 ? 3.933 0.453 -16.227 1.00 91.56 110 ARG A O 1
ATOM 895 N N . ARG A 1 111 ? 2.013 -0.627 -15.779 1.00 91.38 111 ARG A N 1
ATOM 896 C CA . ARG A 1 111 ? 2.619 -1.689 -14.968 1.00 91.38 111 ARG A CA 1
ATOM 897 C C . ARG A 1 111 ? 3.592 -2.535 -15.794 1.00 91.38 111 ARG A C 1
ATOM 899 O O . ARG A 1 111 ? 4.683 -2.827 -15.308 1.00 91.38 111 ARG A O 1
ATOM 906 N N . GLU A 1 112 ? 3.230 -2.902 -17.020 1.00 91.50 11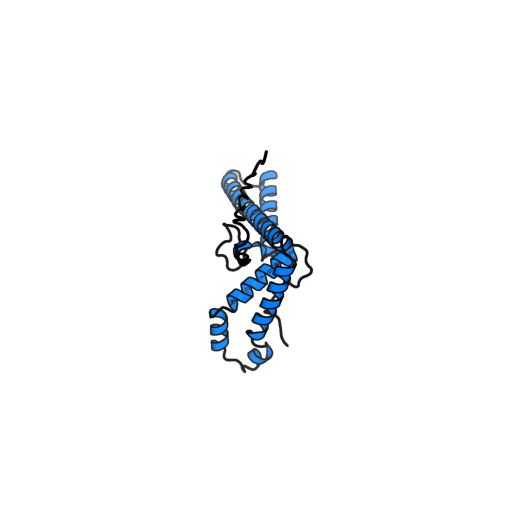2 GLU A N 1
ATOM 907 C CA . GLU A 1 112 ? 4.096 -3.664 -17.931 1.00 91.50 112 GLU A CA 1
ATOM 908 C C . GLU A 1 112 ? 5.325 -2.869 -18.389 1.00 91.50 112 GLU A C 1
ATOM 910 O O . GLU A 1 112 ? 6.442 -3.389 -18.354 1.00 91.50 112 GLU A O 1
ATOM 915 N N . GLU A 1 113 ? 5.150 -1.594 -18.744 1.00 92.06 113 GLU A N 1
ATOM 916 C CA . GLU A 1 113 ? 6.255 -0.689 -19.085 1.00 92.06 113 GLU A CA 1
ATOM 917 C C . GLU A 1 113 ? 7.257 -0.585 -17.927 1.00 92.06 113 GLU A C 1
ATOM 919 O O . GLU A 1 113 ? 8.458 -0.795 -18.110 1.00 92.06 113 GLU A O 1
ATOM 924 N N . LEU A 1 114 ? 6.760 -0.350 -16.707 1.00 90.81 114 LEU A N 1
ATOM 925 C CA . LEU A 1 114 ? 7.587 -0.308 -15.501 1.00 90.81 114 LEU A CA 1
ATOM 926 C C . LEU A 1 114 ? 8.307 -1.637 -15.259 1.00 90.81 114 LEU A C 1
ATOM 928 O O . LEU A 1 114 ? 9.486 -1.633 -14.906 1.00 90.81 114 LEU A O 1
ATOM 932 N N . ALA A 1 115 ? 7.637 -2.772 -15.473 1.00 90.31 115 ALA A N 1
ATOM 933 C CA . ALA A 1 115 ? 8.260 -4.085 -15.355 1.00 90.31 115 ALA A CA 1
ATOM 934 C C . ALA A 1 115 ? 9.431 -4.251 -16.338 1.00 90.31 115 ALA A C 1
ATOM 936 O O . ALA A 1 115 ? 10.500 -4.725 -15.944 1.00 90.31 115 ALA A O 1
ATOM 937 N N . GLY A 1 116 ? 9.261 -3.827 -17.594 1.00 88.62 116 GLY A N 1
ATOM 938 C CA . GLY A 1 116 ? 10.315 -3.837 -18.610 1.00 88.62 116 GLY A CA 1
ATOM 939 C C . GLY A 1 116 ? 11.500 -2.942 -18.239 1.00 88.62 116 GLY A C 1
ATOM 940 O O . GLY A 1 116 ? 12.648 -3.391 -18.257 1.00 88.62 116 GLY A O 1
ATOM 941 N N . GLU A 1 117 ? 11.228 -1.703 -17.826 1.00 90.25 117 GLU A N 1
ATOM 942 C CA . GLU A 1 117 ? 12.256 -0.747 -17.404 1.00 90.25 117 GLU A CA 1
ATOM 943 C C . GLU A 1 117 ? 13.039 -1.236 -16.175 1.00 90.25 117 GLU A C 1
ATOM 945 O O . GLU A 1 117 ? 14.270 -1.147 -16.142 1.00 90.25 117 GLU A O 1
ATOM 950 N N . ILE A 1 118 ? 12.345 -1.783 -15.170 1.00 89.31 118 ILE A N 1
ATOM 951 C CA . ILE A 1 118 ? 12.969 -2.331 -13.959 1.00 89.31 118 ILE A CA 1
ATOM 952 C C . ILE A 1 118 ? 13.831 -3.547 -14.309 1.00 89.31 118 ILE A C 1
ATOM 954 O O . ILE A 1 118 ? 14.949 -3.642 -13.804 1.00 89.31 118 ILE A O 1
ATOM 958 N N . ARG A 1 119 ? 13.363 -4.452 -15.181 1.00 86.19 119 ARG A N 1
ATOM 959 C CA . ARG A 1 119 ? 14.131 -5.632 -15.624 1.00 86.19 119 ARG A CA 1
ATOM 960 C C . ARG A 1 119 ? 15.383 -5.260 -16.414 1.00 86.19 119 ARG A C 1
ATOM 962 O O . ARG A 1 119 ? 16.407 -5.913 -16.254 1.00 86.19 119 ARG A O 1
ATOM 969 N N . ALA A 1 120 ? 15.318 -4.230 -17.255 1.00 84.69 120 ALA A N 1
ATOM 970 C CA . ALA A 1 120 ? 16.478 -3.760 -18.011 1.00 84.69 120 ALA A CA 1
ATOM 971 C C . ALA A 1 120 ? 17.537 -3.110 -17.104 1.00 84.69 120 ALA A C 1
ATOM 973 O O . ALA A 1 120 ? 18.736 -3.245 -17.344 1.00 84.69 120 ALA A O 1
ATOM 974 N N . ALA A 1 121 ? 17.097 -2.413 -16.054 1.00 84.69 121 ALA A N 1
ATOM 975 C CA . ALA A 1 121 ? 17.977 -1.717 -15.123 1.00 84.69 121 ALA A CA 1
ATOM 976 C C . ALA A 1 121 ? 18.504 -2.608 -13.983 1.00 84.69 121 ALA A C 1
ATOM 978 O O . ALA A 1 121 ? 19.583 -2.350 -13.452 1.00 84.69 121 ALA A O 1
ATOM 979 N N . THR A 1 122 ? 17.763 -3.639 -13.578 1.00 82.81 122 THR A N 1
ATOM 980 C CA . THR A 1 122 ? 18.135 -4.482 -12.436 1.00 82.81 122 THR A CA 1
ATOM 981 C C . THR A 1 122 ? 19.023 -5.643 -12.899 1.00 82.81 122 THR A C 1
ATOM 983 O O . THR A 1 122 ? 18.598 -6.425 -13.750 1.00 82.81 122 THR A O 1
ATOM 986 N N . PRO A 1 123 ? 20.246 -5.800 -12.359 1.00 80.38 123 PRO A N 1
ATOM 987 C CA . PRO A 1 123 ? 21.107 -6.923 -12.714 1.00 80.38 123 PRO A CA 1
ATOM 988 C C . PRO A 1 123 ? 20.507 -8.273 -12.312 1.00 80.38 123 PRO A C 1
ATOM 990 O O . PRO A 1 123 ? 19.753 -8.362 -11.341 1.00 80.38 123 PRO A O 1
ATOM 993 N N . SER A 1 124 ? 20.890 -9.340 -13.021 1.00 81.56 124 SER A N 1
ATOM 994 C CA . SER A 1 124 ? 20.443 -10.693 -12.680 1.00 81.56 124 SER A CA 1
ATOM 995 C C . SER A 1 124 ? 20.981 -11.134 -11.314 1.00 81.56 124 SER A C 1
ATOM 997 O O . SER A 1 124 ? 22.059 -10.713 -10.870 1.00 81.56 124 SER A O 1
ATOM 999 N N . ARG A 1 125 ? 20.261 -12.045 -10.649 1.00 77.62 125 ARG A N 1
ATOM 1000 C CA . ARG A 1 125 ? 20.714 -12.631 -9.376 1.00 77.62 125 ARG A CA 1
ATOM 1001 C C . ARG A 1 125 ? 22.043 -13.359 -9.534 1.00 77.62 125 ARG A C 1
ATOM 1003 O O . ARG A 1 125 ? 22.903 -13.278 -8.654 1.00 77.62 125 ARG A O 1
ATOM 1010 N N . ARG A 1 126 ? 22.232 -14.036 -10.669 1.00 81.56 126 ARG A N 1
ATOM 1011 C CA . ARG A 1 126 ? 23.464 -14.752 -11.006 1.00 81.56 126 ARG A CA 1
ATOM 1012 C C . ARG A 1 126 ? 24.662 -13.815 -11.110 1.00 81.56 126 ARG A C 1
ATOM 1014 O O . ARG A 1 126 ? 25.717 -14.142 -10.568 1.00 81.56 126 ARG A O 1
ATOM 1021 N N . ASP A 1 127 ? 24.500 -12.657 -11.743 1.00 80.69 127 ASP A N 1
ATOM 1022 C CA . ASP A 1 127 ? 25.586 -11.685 -11.908 1.00 80.69 127 ASP A CA 1
ATOM 1023 C C . ASP A 1 127 ? 25.976 -11.034 -10.578 1.00 80.69 127 ASP A C 1
ATOM 1025 O O . ASP A 1 127 ? 27.161 -10.816 -10.315 1.00 80.69 127 ASP A O 1
ATOM 1029 N N . ILE A 1 128 ? 24.998 -10.799 -9.698 1.00 80.81 128 ILE A N 1
ATOM 1030 C CA . ILE A 1 128 ? 25.248 -10.335 -8.329 1.00 80.81 128 ILE A CA 1
ATOM 1031 C C . ILE A 1 128 ? 25.999 -11.415 -7.535 1.00 80.81 128 ILE A C 1
ATOM 1033 O O . ILE A 1 128 ? 27.027 -11.127 -6.922 1.00 80.81 128 ILE A O 1
ATOM 1037 N N . LYS A 1 129 ? 25.544 -12.676 -7.592 1.00 81.31 129 LYS A N 1
ATOM 1038 C CA . LYS A 1 129 ? 26.159 -13.802 -6.864 1.00 81.31 129 LYS A CA 1
ATOM 1039 C C . LYS A 1 129 ? 27.588 -14.091 -7.330 1.00 81.31 129 LYS A C 1
ATOM 1041 O O . LYS A 1 129 ? 28.454 -14.360 -6.502 1.00 81.31 129 LYS A O 1
ATOM 1046 N N . LYS A 1 130 ? 27.850 -13.998 -8.637 1.00 85.31 130 LYS A N 1
ATOM 1047 C CA . LYS A 1 130 ? 29.188 -14.148 -9.235 1.00 85.31 130 LYS A CA 1
ATOM 1048 C C . LYS A 1 130 ? 30.053 -12.885 -9.137 1.00 85.31 130 LYS A C 1
ATOM 1050 O O . LYS A 1 130 ? 31.181 -12.897 -9.614 1.00 85.31 130 LYS A O 1
ATOM 1055 N N . ARG A 1 131 ? 29.547 -11.805 -8.523 1.00 78.69 131 ARG A N 1
ATOM 1056 C CA . ARG A 1 131 ? 30.226 -10.501 -8.400 1.00 78.69 131 ARG A CA 1
ATOM 1057 C C . ARG A 1 131 ? 30.673 -9.911 -9.745 1.00 78.69 131 ARG A C 1
ATOM 1059 O O . ARG A 1 131 ? 31.622 -9.137 -9.799 1.00 78.69 131 ARG A O 1
ATOM 1066 N N . HIS A 1 132 ? 29.962 -10.229 -10.826 1.00 84.00 132 HIS A N 1
ATOM 1067 C CA . HIS A 1 132 ? 30.180 -9.618 -12.142 1.00 84.00 132 HIS A CA 1
ATOM 1068 C C . HIS A 1 132 ? 29.693 -8.161 -12.193 1.00 84.00 132 HIS A C 1
ATOM 1070 O O . HIS A 1 132 ? 29.982 -7.432 -13.139 1.00 84.00 132 HIS A O 1
ATOM 1076 N N . VAL A 1 133 ? 28.948 -7.727 -11.173 1.00 82.19 133 VAL A N 1
ATOM 1077 C CA . VAL A 1 133 ? 28.389 -6.380 -11.070 1.00 82.19 133 VAL A CA 1
ATOM 1078 C C . VAL A 1 133 ? 29.007 -5.661 -9.885 1.00 82.19 133 VAL A C 1
ATOM 1080 O O . VAL A 1 133 ? 29.033 -6.181 -8.771 1.00 82.19 133 VAL A O 1
ATOM 1083 N N . ASN A 1 134 ? 29.462 -4.432 -10.116 1.00 83.25 134 ASN A N 1
ATOM 1084 C CA . ASN A 1 134 ? 29.960 -3.566 -9.057 1.00 83.25 134 ASN A CA 1
ATOM 1085 C C . ASN A 1 134 ? 28.798 -3.118 -8.136 1.00 83.25 134 ASN A C 1
ATOM 1087 O O . ASN A 1 134 ? 27.877 -2.452 -8.625 1.00 83.25 134 ASN A O 1
ATOM 1091 N N . PRO A 1 135 ? 28.850 -3.390 -6.817 1.00 80.19 135 PRO A N 1
ATOM 1092 C CA . PRO A 1 135 ? 27.820 -2.967 -5.865 1.00 80.19 135 PRO A CA 1
ATOM 1093 C C . PRO A 1 135 ? 27.538 -1.457 -5.876 1.00 80.19 135 PRO A C 1
ATOM 1095 O O . PRO A 1 135 ? 26.386 -1.039 -5.779 1.00 80.19 135 PRO A O 1
ATOM 1098 N N . HIS A 1 136 ? 28.559 -0.617 -6.071 1.00 84.06 136 HIS A N 1
ATOM 1099 C CA . HIS A 1 136 ? 28.390 0.840 -6.109 1.00 84.06 136 HIS A CA 1
ATOM 1100 C C . HIS A 1 136 ? 27.606 1.315 -7.332 1.00 84.06 136 HIS A C 1
ATOM 1102 O O . HIS A 1 136 ? 26.881 2.308 -7.250 1.00 84.06 136 HIS A O 1
ATOM 1108 N N . LYS A 1 137 ? 27.717 0.599 -8.459 1.00 82.88 137 LYS A N 1
ATOM 1109 C CA . LYS A 1 137 ? 26.924 0.885 -9.660 1.00 82.88 137 LYS A CA 1
ATOM 1110 C C . LYS A 1 137 ? 25.441 0.639 -9.386 1.00 82.88 137 LYS A C 1
ATOM 1112 O O . LYS A 1 137 ? 24.623 1.474 -9.750 1.00 82.88 137 LYS A O 1
ATOM 1117 N N . ILE A 1 138 ? 25.112 -0.448 -8.686 1.00 80.81 138 ILE A N 1
ATOM 1118 C CA . ILE A 1 138 ? 23.732 -0.780 -8.303 1.00 80.81 138 ILE A CA 1
ATOM 1119 C C . ILE A 1 138 ? 23.165 0.297 -7.377 1.00 80.81 138 ILE A C 1
ATOM 1121 O O . ILE A 1 138 ? 22.102 0.839 -7.654 1.00 80.81 138 ILE A O 1
ATOM 1125 N N . ILE A 1 139 ? 23.905 0.676 -6.329 1.00 82.50 139 ILE A N 1
ATOM 1126 C CA . ILE A 1 139 ? 23.479 1.729 -5.392 1.00 82.50 139 ILE A CA 1
ATOM 1127 C C . ILE A 1 139 ? 23.219 3.050 -6.124 1.00 82.50 139 ILE A C 1
ATOM 1129 O O . ILE A 1 139 ? 22.255 3.747 -5.813 1.00 82.50 139 ILE A O 1
ATOM 1133 N N . ARG A 1 140 ? 24.065 3.401 -7.101 1.00 84.81 140 ARG A N 1
ATOM 1134 C CA . ARG A 1 140 ? 23.863 4.602 -7.915 1.00 84.81 140 ARG A CA 1
ATOM 1135 C C . ARG A 1 140 ? 22.577 4.503 -8.739 1.00 84.81 140 ARG A C 1
ATOM 1137 O O . ARG A 1 140 ? 21.774 5.419 -8.687 1.00 84.81 140 ARG A O 1
ATOM 1144 N N . MET A 1 141 ? 22.335 3.374 -9.406 1.00 82.44 141 MET A N 1
ATOM 1145 C CA . MET A 1 141 ? 21.110 3.158 -10.188 1.00 82.44 141 MET A CA 1
ATOM 1146 C C . MET A 1 141 ? 19.835 3.226 -9.335 1.00 82.44 141 MET A C 1
ATOM 1148 O O . MET A 1 141 ? 18.843 3.801 -9.778 1.00 82.44 141 MET A O 1
ATOM 1152 N N . GLU A 1 142 ? 19.861 2.686 -8.111 1.00 83.56 142 GLU A N 1
ATOM 1153 C CA . GLU A 1 142 ? 18.750 2.823 -7.154 1.00 83.56 142 GLU A CA 1
ATOM 1154 C C . GLU A 1 142 ? 18.463 4.297 -6.845 1.00 83.56 142 GLU A C 1
ATOM 1156 O O . GLU A 1 142 ? 17.324 4.746 -7.000 1.00 83.56 142 GLU A O 1
ATOM 1161 N N . LYS A 1 143 ? 19.508 5.068 -6.511 1.00 81.88 143 LYS A N 1
ATOM 1162 C CA . LYS A 1 143 ? 19.407 6.507 -6.212 1.00 81.88 143 LYS A CA 1
ATOM 1163 C C . LYS A 1 143 ? 18.993 7.353 -7.419 1.00 81.88 143 LYS A C 1
ATOM 1165 O O . LYS A 1 143 ? 18.260 8.324 -7.246 1.00 81.88 143 LYS A O 1
ATOM 1170 N N . ASP A 1 144 ? 19.407 6.967 -8.622 1.00 81.00 144 ASP A N 1
ATOM 1171 C CA . ASP A 1 144 ? 19.144 7.695 -9.870 1.00 81.00 144 ASP A CA 1
ATOM 1172 C C . ASP A 1 144 ? 17.711 7.486 -10.406 1.00 81.00 144 ASP A C 1
ATOM 1174 O O . ASP A 1 144 ? 17.346 8.028 -11.448 1.00 81.00 144 ASP A O 1
ATOM 1178 N N . GLY A 1 145 ? 16.865 6.732 -9.692 1.00 82.94 145 GLY A N 1
ATOM 1179 C CA . GLY A 1 145 ? 15.424 6.665 -9.955 1.00 82.94 145 GLY A CA 1
ATOM 1180 C C . GLY A 1 145 ? 14.853 5.263 -10.143 1.00 82.94 145 GLY A C 1
ATOM 1181 O O . GLY A 1 145 ? 13.632 5.133 -10.264 1.00 82.94 145 GLY A O 1
ATOM 1182 N N . LEU A 1 146 ? 15.678 4.209 -10.122 1.00 86.88 146 LEU A N 1
ATOM 1183 C CA . LEU A 1 146 ? 15.181 2.828 -10.160 1.00 86.88 146 LEU A CA 1
ATOM 1184 C C . LEU A 1 146 ? 14.289 2.522 -8.947 1.00 86.88 146 LEU A C 1
ATOM 1186 O O . LEU A 1 146 ? 13.257 1.865 -9.099 1.00 86.88 146 LEU A O 1
ATOM 1190 N N . GLU A 1 147 ? 14.617 3.071 -7.776 1.00 86.69 147 GLU A N 1
ATOM 1191 C CA . GLU A 1 147 ? 13.797 2.911 -6.577 1.00 86.69 147 GLU A CA 1
ATOM 1192 C C . GLU A 1 147 ? 12.389 3.501 -6.770 1.00 86.69 147 GLU A C 1
ATOM 1194 O O . GLU A 1 147 ? 11.395 2.853 -6.441 1.00 86.69 147 GLU A O 1
ATOM 1199 N N . ARG A 1 148 ? 12.282 4.688 -7.385 1.00 87.31 148 ARG A N 1
ATOM 1200 C CA . ARG A 1 148 ? 10.986 5.332 -7.669 1.00 87.31 148 ARG A CA 1
ATOM 1201 C C . ARG A 1 148 ? 10.134 4.496 -8.618 1.00 87.31 148 ARG A C 1
ATOM 1203 O O . ARG A 1 148 ? 8.946 4.326 -8.372 1.00 87.31 148 ARG A O 1
ATOM 1210 N N . LYS A 1 149 ? 10.740 3.918 -9.659 1.00 89.38 149 LYS A N 1
ATOM 1211 C CA . LYS A 1 149 ? 10.038 3.022 -10.594 1.00 89.38 149 LYS A CA 1
ATOM 1212 C C . LYS A 1 149 ? 9.544 1.755 -9.900 1.00 89.38 149 LYS A C 1
ATOM 1214 O O . LYS A 1 149 ? 8.409 1.339 -10.111 1.00 89.38 149 LYS A O 1
ATOM 1219 N N . LYS A 1 150 ? 10.368 1.161 -9.029 1.00 88.56 150 LYS A N 1
ATOM 1220 C CA . LYS A 1 150 ? 9.972 0.007 -8.206 1.00 88.56 150 LYS A CA 1
ATOM 1221 C C . LYS A 1 150 ? 8.804 0.354 -7.285 1.00 88.56 150 LYS A C 1
ATOM 1223 O O . LYS A 1 150 ? 7.868 -0.433 -7.182 1.00 88.56 150 LYS A O 1
ATOM 1228 N N . GLN A 1 151 ? 8.834 1.519 -6.640 1.00 87.56 151 GLN A N 1
ATOM 1229 C CA . GLN A 1 151 ? 7.724 2.008 -5.816 1.00 87.56 151 GLN A CA 1
ATOM 1230 C C . GLN A 1 151 ? 6.447 2.174 -6.648 1.00 87.56 151 GLN A C 1
ATOM 1232 O O . GLN A 1 151 ? 5.407 1.640 -6.268 1.00 87.56 151 GLN A O 1
ATOM 1237 N N . GLU A 1 152 ? 6.545 2.825 -7.809 1.00 89.06 152 GLU A N 1
ATOM 1238 C CA . GLU A 1 152 ? 5.440 3.009 -8.754 1.00 89.06 152 GLU A CA 1
ATOM 1239 C C . GLU A 1 152 ? 4.786 1.675 -9.134 1.00 89.06 152 GLU A C 1
ATOM 1241 O O . GLU A 1 152 ? 3.575 1.495 -8.995 1.00 89.06 152 GLU A O 1
ATOM 1246 N N . TYR A 1 153 ? 5.613 0.704 -9.520 1.00 90.75 153 TYR A N 1
ATOM 1247 C CA . TYR A 1 153 ? 5.176 -0.634 -9.896 1.00 90.75 153 TYR A CA 1
ATOM 1248 C C . TYR A 1 153 ? 4.457 -1.363 -8.752 1.00 90.75 153 TYR A C 1
ATOM 1250 O O . TYR A 1 153 ? 3.417 -1.990 -8.971 1.00 90.75 153 TYR A O 1
ATOM 1258 N N . ILE A 1 154 ? 4.989 -1.279 -7.526 1.00 89.44 154 ILE A N 1
ATOM 1259 C CA . ILE A 1 154 ? 4.387 -1.903 -6.338 1.00 89.44 154 ILE A CA 1
ATOM 1260 C C . ILE A 1 154 ? 2.996 -1.329 -6.080 1.00 89.44 154 ILE A C 1
ATOM 1262 O O . ILE A 1 154 ? 2.056 -2.095 -5.867 1.00 89.44 154 ILE A O 1
ATOM 1266 N N . ILE A 1 155 ? 2.864 -0.002 -6.115 1.00 89.81 155 ILE A N 1
ATOM 1267 C CA . ILE A 1 155 ? 1.603 0.690 -5.830 1.00 89.81 155 ILE A CA 1
ATOM 1268 C C . ILE A 1 155 ? 0.538 0.279 -6.844 1.00 89.81 155 ILE A C 1
ATOM 1270 O O . ILE A 1 155 ? -0.546 -0.148 -6.445 1.00 89.81 155 ILE A O 1
ATOM 1274 N N . ILE A 1 156 ? 0.864 0.329 -8.139 1.00 90.81 156 ILE A N 1
ATOM 1275 C CA . ILE A 1 156 ? -0.070 -0.058 -9.203 1.00 90.81 156 ILE A CA 1
ATOM 1276 C C . ILE A 1 156 ? -0.452 -1.536 -9.067 1.00 90.81 156 ILE A C 1
ATOM 1278 O O . ILE A 1 156 ? -1.635 -1.863 -9.080 1.00 90.81 156 ILE A O 1
ATOM 1282 N N . SER A 1 157 ? 0.517 -2.433 -8.856 1.00 90.81 157 SER A N 1
ATOM 1283 C CA . SER A 1 157 ? 0.251 -3.875 -8.726 1.00 90.81 157 SER A CA 1
ATOM 1284 C C . SER A 1 157 ? -0.659 -4.194 -7.536 1.00 90.81 157 SER A C 1
ATOM 1286 O O . SER A 1 157 ? -1.589 -4.991 -7.652 1.00 90.81 157 SER A O 1
ATOM 1288 N N . ARG A 1 158 ? -0.427 -3.553 -6.384 1.00 89.38 158 ARG A N 1
ATOM 1289 C CA . ARG A 1 158 ? -1.255 -3.747 -5.184 1.00 89.38 158 ARG A CA 1
ATOM 1290 C C . ARG A 1 158 ? -2.645 -3.132 -5.349 1.00 89.38 158 ARG A C 1
ATOM 1292 O O . ARG A 1 158 ? -3.618 -3.737 -4.901 1.00 89.38 158 ARG A O 1
ATOM 1299 N N . ALA A 1 159 ? -2.757 -1.991 -6.028 1.00 89.94 159 ALA A N 1
ATOM 1300 C CA . ALA A 1 159 ? -4.042 -1.380 -6.356 1.00 89.94 159 ALA A CA 1
ATOM 1301 C C . ALA A 1 159 ? -4.854 -2.253 -7.329 1.00 89.94 159 ALA A C 1
ATOM 1303 O O . ALA A 1 159 ? -6.042 -2.469 -7.110 1.00 89.94 159 ALA A O 1
ATOM 1304 N N . MET A 1 160 ? -4.213 -2.825 -8.353 1.00 90.56 160 MET A N 1
ATOM 1305 C CA . MET A 1 160 ? -4.857 -3.744 -9.297 1.00 90.56 160 MET A CA 1
ATOM 1306 C C . MET A 1 160 ? -5.346 -5.023 -8.607 1.00 90.56 160 MET A C 1
ATOM 1308 O O . MET A 1 160 ? -6.504 -5.398 -8.780 1.00 90.56 160 MET A O 1
ATOM 1312 N N . LYS A 1 161 ? -4.521 -5.639 -7.750 1.00 89.81 161 LYS A N 1
ATOM 1313 C CA . LYS A 1 161 ? -4.936 -6.799 -6.944 1.00 89.81 161 LYS A CA 1
ATOM 1314 C C . LYS A 1 161 ? -6.130 -6.473 -6.044 1.00 89.81 161 LYS A C 1
ATOM 1316 O O . LYS A 1 161 ? -7.085 -7.235 -5.967 1.00 89.81 161 LYS A O 1
ATOM 1321 N N . THR A 1 162 ? -6.101 -5.306 -5.403 1.00 86.88 162 THR A N 1
ATOM 1322 C CA . THR A 1 162 ? -7.208 -4.799 -4.575 1.00 86.88 162 THR A CA 1
ATOM 1323 C C . THR A 1 162 ? -8.494 -4.593 -5.379 1.00 86.88 162 THR A C 1
ATOM 1325 O O . THR A 1 162 ? -9.589 -4.842 -4.878 1.00 86.88 162 THR A O 1
ATOM 1328 N N . ALA A 1 163 ? -8.380 -4.154 -6.633 1.00 87.88 163 ALA A N 1
ATOM 1329 C CA . ALA A 1 163 ? -9.515 -4.002 -7.535 1.00 87.88 163 ALA A CA 1
ATOM 1330 C C . ALA A 1 163 ? -10.061 -5.341 -8.071 1.00 87.88 163 ALA A C 1
ATOM 1332 O O . ALA A 1 163 ? -11.097 -5.337 -8.731 1.00 87.88 163 ALA A O 1
ATOM 1333 N N . GLY A 1 164 ? -9.430 -6.473 -7.738 1.00 86.38 164 GLY A N 1
ATOM 1334 C CA . GLY A 1 164 ? -9.864 -7.813 -8.137 1.00 86.38 164 GLY A CA 1
ATOM 1335 C C . GLY A 1 164 ? -9.225 -8.321 -9.428 1.00 86.38 164 GLY A C 1
ATOM 1336 O O . GLY A 1 164 ? -9.647 -9.353 -9.939 1.00 86.38 164 GLY A O 1
ATOM 1337 N N . HIS A 1 165 ? -8.217 -7.626 -9.962 1.00 87.06 165 HIS A N 1
ATOM 1338 C CA . HIS A 1 165 ? -7.451 -8.139 -11.094 1.00 87.06 165 HIS A CA 1
ATOM 1339 C C . HIS A 1 165 ? -6.493 -9.239 -10.628 1.00 87.06 165 HIS A C 1
ATOM 1341 O O . HIS A 1 165 ? -5.809 -9.084 -9.611 1.00 87.06 165 HIS A O 1
ATOM 1347 N N . ASP A 1 166 ? -6.411 -10.320 -11.403 1.00 84.56 166 ASP A N 1
ATOM 1348 C CA . ASP A 1 166 ? -5.451 -11.400 -11.182 1.00 84.56 166 ASP A CA 1
ATOM 1349 C C . ASP A 1 166 ? -4.059 -10.963 -11.652 1.00 84.56 166 ASP A C 1
ATOM 1351 O O . ASP A 1 166 ? -3.640 -11.182 -12.788 1.00 84.56 166 ASP A O 1
ATOM 1355 N N . VAL A 1 167 ? -3.373 -10.217 -10.787 1.00 82.81 167 VAL A N 1
ATOM 1356 C CA . VAL A 1 167 ? -2.008 -9.755 -11.018 1.00 82.81 167 VAL A CA 1
ATOM 1357 C C . VAL A 1 167 ? -1.104 -10.227 -9.900 1.00 82.81 167 VAL A C 1
ATOM 1359 O O . VAL A 1 167 ? -1.405 -10.072 -8.710 1.00 82.81 167 VAL A O 1
ATOM 1362 N N . ASP A 1 168 ? 0.065 -10.728 -10.290 1.00 74.62 168 ASP A N 1
ATOM 1363 C CA . ASP A 1 168 ? 1.094 -11.026 -9.315 1.00 74.62 168 ASP A CA 1
ATOM 1364 C C . ASP A 1 168 ? 1.563 -9.725 -8.646 1.00 74.62 168 ASP A C 1
ATOM 1366 O O . ASP A 1 168 ? 1.933 -8.732 -9.293 1.00 74.62 168 ASP A O 1
ATOM 1370 N N . SER A 1 169 ? 1.471 -9.727 -7.322 1.00 66.44 169 SER A N 1
ATOM 1371 C CA . SER A 1 169 ? 1.806 -8.609 -6.450 1.00 66.44 169 SER A CA 1
ATOM 1372 C C . SER A 1 169 ? 3.060 -8.877 -5.626 1.00 66.44 169 SER A C 1
ATOM 1374 O O . SER A 1 169 ? 3.464 -7.998 -4.856 1.00 66.44 169 SER A O 1
ATOM 1376 N N . ASP A 1 170 ? 3.626 -10.082 -5.726 1.00 61.34 170 ASP A N 1
ATOM 1377 C CA . ASP A 1 170 ? 4.849 -10.465 -5.033 1.00 61.34 170 ASP A CA 1
ATOM 1378 C C . ASP A 1 170 ? 6.057 -10.001 -5.847 1.00 61.34 170 ASP A C 1
ATOM 1380 O O . ASP A 1 170 ? 6.132 -10.149 -7.065 1.00 61.34 170 ASP A O 1
ATOM 1384 N N . ILE A 1 171 ? 6.952 -9.255 -5.191 1.00 68.62 171 ILE A N 1
ATOM 1385 C CA . ILE A 1 171 ? 7.933 -8.421 -5.896 1.00 68.62 171 ILE A CA 1
ATOM 1386 C C . ILE A 1 171 ? 9.294 -8.556 -5.235 1.00 68.62 171 ILE A C 1
ATOM 1388 O O . ILE A 1 171 ? 9.680 -7.787 -4.358 1.00 68.62 171 ILE A O 1
ATOM 1392 N N . SER A 1 172 ? 10.066 -9.492 -5.754 1.00 58.72 172 SER A N 1
ATOM 1393 C CA . SER A 1 172 ? 11.513 -9.626 -5.596 1.00 58.72 172 SER A CA 1
ATOM 1394 C C . SER A 1 172 ? 12.215 -9.057 -6.840 1.00 58.72 172 SER A C 1
ATOM 1396 O O . SER A 1 172 ? 13.057 -9.693 -7.466 1.00 58.72 172 SER A O 1
ATOM 1398 N N . PHE A 1 173 ? 11.778 -7.853 -7.240 1.00 64.81 173 PHE A N 1
ATOM 1399 C CA . PHE A 1 173 ? 12.237 -7.085 -8.408 1.00 64.81 173 PHE A CA 1
ATOM 1400 C C . PHE A 1 173 ? 12.437 -7.926 -9.687 1.00 64.81 173 PHE A C 1
ATOM 1402 O O . PHE A 1 173 ? 13.434 -7.803 -10.390 1.00 64.81 173 PHE A O 1
ATOM 1409 N N . LEU A 1 174 ? 11.400 -8.721 -9.986 1.00 65.00 174 LEU A N 1
ATOM 1410 C CA . LEU A 1 174 ? 11.091 -9.377 -11.264 1.00 65.00 174 LEU A CA 1
ATOM 1411 C C . LEU A 1 174 ? 12.181 -10.334 -11.771 1.00 65.00 174 LEU A C 1
ATOM 1413 O O . LEU A 1 174 ? 12.743 -10.148 -12.850 1.00 65.00 174 LEU A O 1
ATOM 1417 N N . GLU A 1 175 ? 12.413 -11.349 -10.937 1.00 63.09 175 GLU A N 1
ATOM 1418 C CA . GLU A 1 175 ? 13.461 -12.377 -10.943 1.00 63.09 175 GLU A CA 1
ATOM 1419 C C . GLU A 1 175 ? 13.901 -12.898 -12.329 1.00 63.09 175 GLU A C 1
ATOM 1421 O O . GLU A 1 175 ? 13.091 -13.337 -13.142 1.00 63.09 175 GLU A O 1
ATOM 1426 N N . ARG A 1 176 ? 15.223 -12.896 -12.559 1.00 56.66 176 ARG A N 1
ATOM 1427 C CA . ARG A 1 176 ? 15.929 -13.682 -13.583 1.00 56.66 176 ARG A CA 1
ATOM 1428 C C . ARG A 1 176 ? 16.854 -14.670 -12.870 1.00 56.66 176 ARG A C 1
ATOM 1430 O O . ARG A 1 176 ? 17.724 -14.217 -12.112 1.00 56.66 176 ARG A O 1
ATOM 1437 N N . ASP A 1 177 ? 16.645 -15.960 -13.127 1.00 56.25 177 ASP A N 1
ATOM 1438 C CA . ASP A 1 177 ? 17.588 -17.050 -12.830 1.00 56.25 177 ASP A CA 1
ATOM 1439 C C . ASP A 1 177 ? 18.907 -16.900 -13.612 1.00 56.25 177 ASP A C 1
ATOM 1441 O O . ASP A 1 177 ? 18.865 -16.472 -14.791 1.00 56.25 177 ASP A O 1
#